Protein AF-A0AAF0U9R9-F1 (afdb_monomer_lite)

InterPro domains:
  IPR027728 Topless family [PTHR44083] (2-47)

Structure (mmCIF, N/CA/C/O backbone):
data_AF-A0AAF0U9R9-F1
#
_entry.id   AF-A0AAF0U9R9-F1
#
loo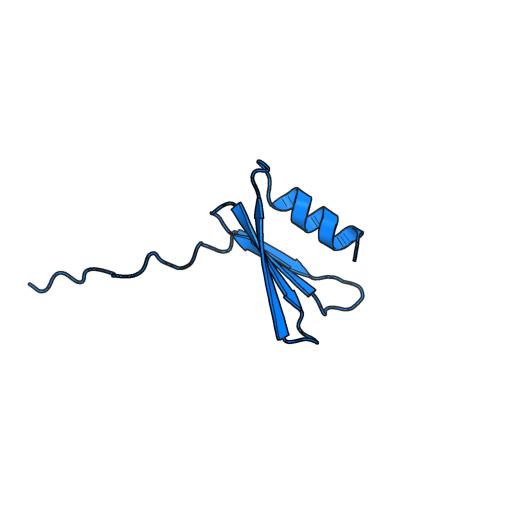p_
_atom_site.group_PDB
_atom_site.id
_atom_site.type_symbol
_atom_site.label_atom_id
_atom_site.label_alt_id
_atom_site.label_comp_id
_atom_site.label_asym_id
_atom_site.label_entity_id
_atom_site.label_seq_id
_atom_site.pdbx_PDB_ins_code
_atom_site.Cartn_x
_atom_site.Cartn_y
_atom_site.Cartn_z
_atom_site.occupancy
_atom_site.B_iso_or_equiv
_atom_site.auth_seq_id
_atom_site.auth_comp_id
_atom_site.auth_asym_id
_atom_site.auth_atom_id
_atom_site.pdbx_PDB_model_num
ATOM 1 N N . MET A 1 1 ? -12.298 -17.752 34.491 1.00 44.09 1 MET A N 1
ATOM 2 C CA . MET A 1 1 ? -12.550 -17.106 33.187 1.00 44.09 1 MET A CA 1
ATOM 3 C C . MET A 1 1 ? -11.281 -16.366 32.813 1.00 44.09 1 MET A C 1
ATOM 5 O O . MET A 1 1 ? -10.867 -15.515 33.585 1.00 44.09 1 MET A O 1
ATOM 9 N N . GLN A 1 2 ? -10.592 -16.775 31.748 1.00 50.47 2 GLN A N 1
ATOM 10 C CA . GLN A 1 2 ? -9.369 -16.104 31.299 1.00 50.47 2 GLN A CA 1
ATOM 11 C C . GLN A 1 2 ? -9.763 -15.085 30.233 1.00 50.47 2 GLN A C 1
ATOM 13 O O . GLN A 1 2 ? -10.286 -15.456 29.185 1.00 50.47 2 GLN A O 1
ATOM 18 N N . THR A 1 3 ? -9.572 -13.806 30.535 1.00 56.38 3 THR A N 1
ATOM 19 C CA . THR A 1 3 ? -9.759 -12.714 29.583 1.00 56.38 3 THR A CA 1
ATOM 20 C C . THR A 1 3 ? -8.603 -12.767 28.591 1.00 56.38 3 THR A C 1
ATOM 22 O O . THR A 1 3 ? -7.462 -12.507 28.964 1.00 56.38 3 THR A O 1
ATOM 25 N N . MET A 1 4 ? -8.876 -13.144 27.342 1.00 66.56 4 MET A N 1
ATOM 26 C CA . MET A 1 4 ? -7.907 -13.012 26.257 1.00 66.56 4 MET A CA 1
ATOM 27 C C . MET A 1 4 ? -7.784 -11.526 25.916 1.00 66.56 4 MET A C 1
ATOM 29 O O . MET A 1 4 ? -8.633 -10.962 25.232 1.00 66.56 4 MET A O 1
ATOM 33 N N . THR A 1 5 ? -6.758 -10.866 26.442 1.00 59.00 5 THR A N 1
ATOM 34 C CA . THR A 1 5 ? -6.362 -9.533 25.996 1.00 59.00 5 THR A CA 1
ATOM 35 C C . THR A 1 5 ? -5.577 -9.679 24.699 1.00 59.00 5 THR A C 1
ATOM 37 O O . THR A 1 5 ? -4.446 -10.158 24.690 1.00 59.00 5 THR A O 1
ATOM 40 N N . THR A 1 6 ? -6.183 -9.297 23.577 1.00 57.88 6 THR A N 1
ATOM 41 C CA . THR A 1 6 ? -5.494 -9.215 22.286 1.00 57.88 6 THR A CA 1
ATOM 42 C C . THR A 1 6 ? -4.477 -8.075 22.366 1.00 57.88 6 THR A C 1
ATOM 44 O O . THR A 1 6 ? -4.837 -6.904 22.327 1.00 57.88 6 THR A O 1
ATOM 47 N N . PHE A 1 7 ? -3.201 -8.422 22.552 1.00 58.97 7 PHE A N 1
ATOM 48 C CA . PHE A 1 7 ? -2.085 -7.481 22.745 1.00 58.97 7 PHE A CA 1
ATOM 49 C C . PHE A 1 7 ? -1.671 -6.716 21.477 1.00 58.97 7 PHE A C 1
ATOM 51 O O . PHE A 1 7 ? -0.833 -5.823 21.548 1.00 58.97 7 PHE A O 1
ATOM 58 N N . MET A 1 8 ? -2.241 -7.058 20.322 1.00 64.44 8 MET A N 1
ATOM 59 C CA . MET A 1 8 ? -1.907 -6.471 19.027 1.00 64.44 8 MET A CA 1
ATOM 60 C C . MET A 1 8 ? -3.202 -5.952 18.409 1.00 64.44 8 MET A C 1
ATOM 62 O O . MET A 1 8 ? -4.159 -6.714 18.266 1.00 64.44 8 MET A O 1
ATOM 66 N N . SER A 1 9 ? -3.248 -4.670 18.042 1.00 56.44 9 SER A N 1
ATOM 67 C CA . SER A 1 9 ? -4.268 -4.193 17.108 1.00 56.44 9 SER A CA 1
ATOM 68 C C . SER A 1 9 ? -4.189 -5.069 15.860 1.00 56.44 9 SER A C 1
ATOM 70 O O . SER A 1 9 ? -3.086 -5.276 15.345 1.00 56.44 9 SER A O 1
ATOM 72 N N . SER A 1 10 ? -5.318 -5.606 15.394 1.00 57.91 10 SER A N 1
ATOM 73 C CA . SER A 1 10 ? -5.383 -6.303 14.108 1.00 57.91 10 SER A CA 1
ATOM 74 C C . SER A 1 10 ? -4.625 -5.489 13.051 1.00 57.91 10 SER A C 1
ATOM 76 O O . SER A 1 10 ? -4.741 -4.258 13.078 1.00 57.91 10 SER A O 1
ATOM 78 N N . PRO A 1 11 ? -3.835 -6.121 12.160 1.00 6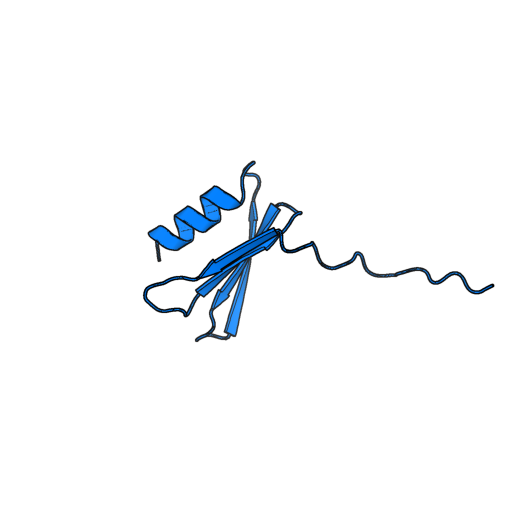1.00 11 PRO A N 1
ATOM 79 C CA . PRO A 1 11 ? -3.227 -5.408 11.044 1.00 61.00 11 PRO A CA 1
ATOM 80 C C . PRO A 1 11 ? -4.304 -4.555 10.355 1.00 61.00 11 PRO A C 1
ATOM 82 O O . PRO A 1 11 ? -5.415 -5.072 10.179 1.00 61.00 11 PRO A O 1
ATOM 85 N N . PRO A 1 12 ? -4.016 -3.281 10.028 1.00 66.12 12 PRO A N 1
ATOM 86 C CA . PRO A 1 12 ? -4.956 -2.395 9.343 1.00 66.12 12 PRO A CA 1
ATOM 87 C C . PRO A 1 12 ? -5.620 -3.131 8.179 1.00 66.12 12 PRO A C 1
ATOM 89 O O . PRO A 1 12 ? -4.937 -3.829 7.420 1.00 66.12 12 PRO A O 1
ATOM 92 N N . ALA A 1 13 ? -6.947 -3.055 8.068 1.00 74.62 13 ALA A N 1
ATOM 93 C CA . ALA A 1 13 ? -7.642 -3.811 7.040 1.00 74.62 13 ALA A CA 1
ATOM 94 C C . ALA A 1 13 ? -7.235 -3.275 5.664 1.00 74.62 13 ALA A C 1
ATOM 96 O O . ALA A 1 13 ? -7.304 -2.074 5.391 1.00 74.62 13 ALA A O 1
ATOM 97 N N . THR A 1 14 ? -6.815 -4.172 4.773 1.00 73.44 14 THR A N 1
ATOM 98 C CA . THR A 1 14 ? -6.563 -3.810 3.381 1.00 73.44 14 THR A CA 1
ATOM 99 C C . THR A 1 14 ? -7.880 -3.438 2.715 1.00 73.44 14 THR A C 1
ATOM 101 O O . THR A 1 14 ? -8.800 -4.250 2.63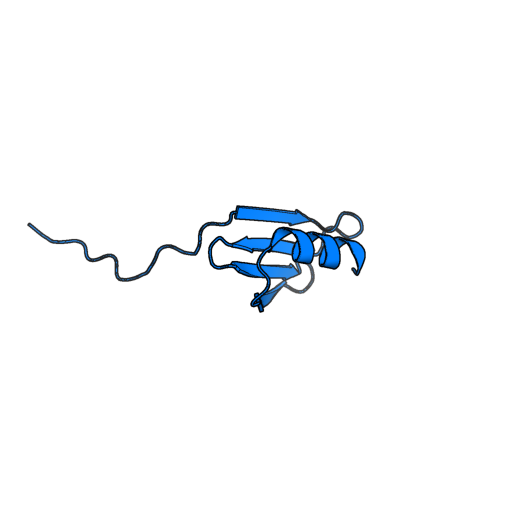8 1.00 73.44 14 THR A O 1
ATOM 104 N N . THR A 1 15 ? -7.959 -2.209 2.219 1.00 79.06 15 THR A N 1
ATOM 105 C CA . THR A 1 15 ? -9.144 -1.674 1.545 1.00 79.06 15 THR A CA 1
ATOM 106 C C . THR A 1 15 ? -8.991 -1.694 0.029 1.00 79.06 15 THR A C 1
ATOM 108 O O . THR A 1 15 ? -9.986 -1.855 -0.676 1.00 79.06 15 THR A O 1
ATOM 111 N N . PHE A 1 16 ? -7.761 -1.589 -0.485 1.00 71.75 16 PHE A N 1
ATOM 112 C CA . PHE A 1 16 ? -7.496 -1.507 -1.922 1.00 71.75 16 PHE A CA 1
ATOM 113 C C . PHE A 1 16 ? -6.225 -2.261 -2.320 1.00 71.75 16 PHE A C 1
ATOM 115 O O . PHE A 1 16 ? -5.237 -2.260 -1.590 1.00 71.75 16 PHE A O 1
ATOM 122 N N . LEU A 1 17 ? -6.250 -2.870 -3.506 1.00 79.44 17 LEU A N 1
ATOM 123 C CA . LEU A 1 17 ? -5.115 -3.544 -4.138 1.00 79.44 17 LEU A CA 1
ATOM 124 C C . LEU A 1 17 ? -4.992 -3.051 -5.581 1.00 79.44 17 LEU A C 1
ATOM 126 O O . LEU A 1 17 ? -5.979 -3.061 -6.315 1.00 79.44 17 LEU A O 1
ATOM 130 N N . ALA A 1 18 ? -3.792 -2.655 -5.994 1.00 76.88 18 ALA A N 1
ATOM 131 C CA . ALA A 1 18 ? -3.493 -2.298 -7.376 1.00 76.88 18 ALA A CA 1
ATOM 132 C C . ALA A 1 18 ? -2.200 -2.952 -7.854 1.00 76.88 18 ALA A C 1
ATOM 134 O O . ALA A 1 18 ? -1.230 -3.070 -7.105 1.00 76.88 18 ALA A O 1
ATOM 135 N N . PHE A 1 19 ? -2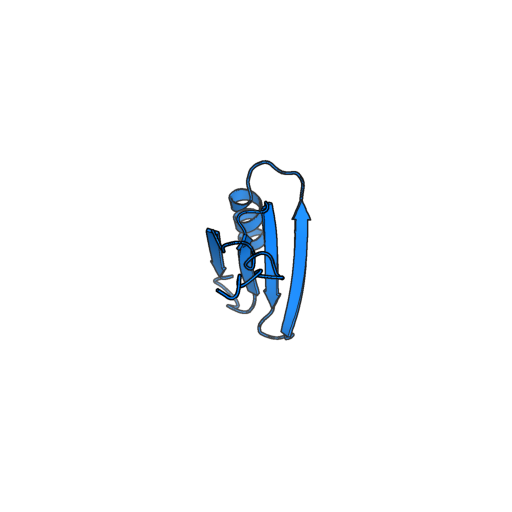.197 -3.346 -9.124 1.00 74.81 19 PHE A N 1
ATOM 136 C CA . PHE A 1 19 ? -1.102 -4.053 -9.775 1.00 74.81 19 PHE A CA 1
ATOM 137 C C . PHE A 1 19 ? -0.604 -3.234 -10.948 1.00 74.81 19 PHE A C 1
ATOM 139 O O . PHE A 1 19 ? -1.401 -2.869 -11.808 1.00 74.81 19 PHE A O 1
ATOM 146 N N . HIS A 1 20 ? 0.703 -2.988 -10.996 1.00 73.00 20 HIS A N 1
ATOM 147 C CA . HIS A 1 20 ? 1.317 -2.348 -12.152 1.00 73.00 20 HIS A CA 1
ATOM 148 C C . HIS A 1 20 ? 1.242 -3.279 -13.372 1.00 73.00 20 HIS A C 1
ATOM 150 O O . HIS A 1 20 ? 1.910 -4.308 -13.423 1.00 73.00 20 HIS A O 1
ATOM 156 N N . THR A 1 21 ? 0.396 -2.942 -14.347 1.00 65.81 21 THR A N 1
ATOM 157 C CA . THR A 1 21 ? 0.002 -3.851 -15.440 1.00 65.81 21 THR A CA 1
ATOM 158 C C . THR A 1 21 ? 1.110 -4.162 -16.439 1.00 65.81 21 THR A C 1
ATOM 160 O O . THR A 1 21 ? 1.027 -5.184 -17.116 1.00 65.81 21 THR A O 1
ATOM 163 N N . GLN A 1 22 ? 2.122 -3.299 -16.565 1.00 67.88 22 GLN A N 1
ATOM 164 C CA . GLN A 1 22 ? 3.173 -3.475 -17.568 1.00 67.88 22 GLN A CA 1
ATOM 165 C C . GLN A 1 22 ? 4.224 -4.483 -17.103 1.00 67.88 22 GLN A C 1
ATOM 167 O O . GLN A 1 22 ? 4.543 -5.429 -17.824 1.00 67.88 22 GLN A O 1
ATOM 172 N N . ASP A 1 23 ? 4.699 -4.326 -15.868 1.00 69.81 23 ASP A N 1
ATOM 173 C CA . ASP A 1 23 ? 5.802 -5.148 -15.382 1.00 69.81 23 ASP A CA 1
ATOM 174 C C . ASP A 1 23 ? 5.361 -6.168 -14.325 1.00 69.81 23 ASP A C 1
ATOM 176 O O . ASP A 1 23 ? 6.138 -7.054 -13.982 1.00 69.81 23 ASP A O 1
ATOM 180 N N . ASN A 1 24 ? 4.140 -6.038 -13.787 1.00 65.69 24 ASN A N 1
ATOM 181 C CA . ASN A 1 24 ? 3.572 -6.830 -12.688 1.00 65.69 24 ASN A CA 1
ATOM 182 C C . ASN A 1 24 ? 4.531 -7.023 -11.501 1.00 65.69 24 ASN A C 1
ATOM 184 O O . ASN A 1 24 ? 4.465 -8.018 -10.786 1.00 65.69 24 ASN A O 1
ATOM 188 N N . ASN A 1 25 ? 5.451 -6.074 -11.316 1.00 75.50 25 ASN A N 1
ATOM 189 C CA . ASN A 1 25 ? 6.496 -6.136 -10.303 1.00 75.50 25 ASN A CA 1
ATOM 190 C C . ASN A 1 25 ? 6.132 -5.335 -9.057 1.00 75.50 25 ASN A C 1
ATOM 192 O O . ASN A 1 25 ? 6.773 -5.528 -8.037 1.00 75.50 25 ASN A O 1
ATOM 196 N N . ALA A 1 26 ? 5.158 -4.427 -9.127 1.00 75.38 26 ALA A N 1
ATOM 197 C CA . ALA A 1 26 ? 4.780 -3.565 -8.016 1.00 75.38 26 ALA A CA 1
ATOM 198 C C . ALA A 1 26 ? 3.303 -3.764 -7.660 1.00 75.38 26 ALA A C 1
ATOM 200 O O . ALA A 1 26 ? 2.424 -3.614 -8.515 1.00 75.38 26 ALA A O 1
ATOM 201 N N . ILE A 1 27 ? 3.046 -4.091 -6.394 1.00 82.94 27 ILE A N 1
ATOM 202 C CA . ILE A 1 27 ? 1.709 -4.169 -5.803 1.00 82.94 27 ILE A CA 1
ATOM 203 C C . ILE A 1 27 ? 1.559 -2.987 -4.853 1.00 82.94 27 ILE A C 1
ATOM 205 O O . ILE A 1 27 ? 2.335 -2.865 -3.912 1.00 82.94 27 ILE A O 1
ATOM 209 N N . ALA A 1 28 ? 0.564 -2.134 -5.068 1.00 83.06 28 ALA A N 1
ATOM 210 C CA . ALA A 1 28 ? 0.198 -1.093 -4.115 1.00 83.06 28 ALA A CA 1
ATOM 211 C C . ALA A 1 28 ? -1.018 -1.551 -3.299 1.00 83.06 28 ALA A C 1
ATOM 213 O O . ALA A 1 28 ? -2.032 -1.969 -3.857 1.00 83.06 28 ALA A O 1
ATOM 214 N N . ILE A 1 29 ? -0.910 -1.474 -1.978 1.00 84.38 29 ILE A N 1
ATOM 215 C CA . ILE A 1 29 ? -1.905 -1.918 -1.007 1.00 84.38 29 ILE A CA 1
ATOM 216 C C . ILE A 1 29 ? -2.349 -0.698 -0.207 1.00 84.38 29 ILE A C 1
ATOM 218 O O . ILE A 1 29 ? -1.572 -0.154 0.575 1.00 84.38 29 ILE A O 1
ATOM 222 N N . GLY A 1 30 ? -3.591 -0.267 -0.403 1.00 83.56 30 GLY A N 1
ATOM 223 C CA . GLY A 1 30 ? -4.220 0.766 0.414 1.00 83.56 30 GLY A CA 1
ATOM 224 C C . GLY A 1 30 ? -4.812 0.157 1.679 1.00 83.56 30 GLY A C 1
ATOM 225 O O . GLY A 1 30 ? -5.542 -0.834 1.607 1.00 83.56 30 GLY A O 1
ATOM 226 N N . MET A 1 31 ? -4.499 0.741 2.831 1.00 84.44 31 MET A N 1
ATOM 227 C CA . MET A 1 31 ? -5.019 0.336 4.138 1.00 84.44 31 MET A CA 1
ATOM 228 C C . MET A 1 31 ? -6.049 1.350 4.656 1.00 84.44 31 MET A C 1
ATOM 230 O O . MET A 1 31 ? -6.077 2.507 4.232 1.00 84.44 31 MET A O 1
ATOM 234 N N . ASP A 1 32 ? -6.928 0.909 5.554 1.00 79.31 32 ASP A N 1
ATOM 235 C CA . ASP A 1 32 ? -7.953 1.737 6.212 1.00 79.31 32 ASP A CA 1
ATOM 236 C C . ASP A 1 32 ? -7.383 2.873 7.083 1.00 79.31 32 ASP A C 1
ATOM 238 O O . ASP A 1 32 ? -8.036 3.899 7.266 1.00 79.31 32 ASP A O 1
ATOM 242 N N . ASP A 1 33 ? -6.143 2.744 7.553 1.00 77.75 33 ASP A N 1
ATOM 243 C CA . ASP A 1 33 ? -5.422 3.762 8.322 1.00 77.75 33 ASP A CA 1
ATOM 244 C C . ASP A 1 33 ? -4.744 4.837 7.445 1.00 77.75 33 ASP A C 1
ATOM 246 O O . ASP A 1 33 ? -3.874 5.574 7.914 1.00 77.75 33 ASP A O 1
ATOM 250 N N . SER A 1 34 ? -5.163 4.958 6.178 1.00 77.31 34 SER A N 1
ATOM 251 C CA . SER A 1 34 ? -4.620 5.901 5.184 1.00 77.31 34 SER A CA 1
ATOM 252 C C . SER A 1 34 ? -3.138 5.686 4.857 1.00 77.31 34 SER A C 1
ATOM 254 O O . SER A 1 34 ? -2.431 6.605 4.438 1.00 77.31 34 SER A O 1
ATOM 256 N N . CYS A 1 35 ? -2.655 4.460 5.033 1.00 80.19 35 CYS A N 1
ATOM 257 C CA . CYS A 1 35 ? -1.343 4.054 4.558 1.00 80.19 35 CYS A CA 1
ATOM 258 C C . CYS A 1 35 ? -1.426 3.380 3.193 1.00 80.19 35 CYS A C 1
ATOM 260 O O . CYS A 1 35 ? -2.402 2.704 2.862 1.00 80.19 35 CYS A O 1
ATOM 262 N N . ILE A 1 36 ? -0.332 3.487 2.448 1.00 83.00 36 ILE A N 1
ATOM 263 C CA . ILE A 1 36 ? -0.092 2.724 1.230 1.00 83.00 36 ILE A CA 1
ATOM 264 C C . ILE A 1 36 ? 1.171 1.905 1.444 1.00 83.00 36 ILE A C 1
ATOM 266 O O . ILE A 1 36 ? 2.216 2.450 1.795 1.00 83.00 36 ILE A O 1
ATOM 270 N N . GLN A 1 37 ? 1.086 0.597 1.236 1.00 82.75 37 GLN A N 1
ATOM 271 C CA . GLN A 1 37 ? 2.256 -0.265 1.126 1.00 82.75 37 GLN A CA 1
ATOM 272 C C . GLN A 1 37 ? 2.512 -0.570 -0.341 1.00 82.75 37 GLN A C 1
ATOM 274 O O . GLN A 1 37 ? 1.633 -1.078 -1.028 1.00 82.75 37 GLN A O 1
ATOM 279 N N . ILE A 1 38 ? 3.714 -0.281 -0.819 1.00 82.25 38 ILE A N 1
ATOM 280 C CA . ILE A 1 38 ? 4.156 -0.646 -2.161 1.00 82.25 38 ILE A CA 1
ATOM 281 C C . ILE A 1 38 ? 5.117 -1.821 -2.017 1.00 82.25 38 ILE A C 1
ATOM 283 O O . ILE A 1 38 ? 6.170 -1.698 -1.395 1.00 82.25 38 ILE A O 1
ATOM 287 N N . TYR A 1 39 ? 4.742 -2.962 -2.579 1.00 81.19 39 TYR A N 1
ATOM 288 C CA . TYR A 1 39 ? 5.527 -4.185 -2.587 1.00 81.19 39 TYR A CA 1
ATOM 289 C C . TYR A 1 39 ? 6.154 -4.387 -3.961 1.00 81.19 39 TYR A C 1
ATOM 291 O O . TYR A 1 39 ? 5.442 -4.571 -4.947 1.00 81.19 39 TYR A O 1
ATOM 299 N N . ASN A 1 40 ? 7.483 -4.366 -4.032 1.00 79.56 40 ASN A N 1
ATOM 300 C CA . ASN A 1 40 ? 8.216 -4.697 -5.246 1.00 79.56 40 ASN A CA 1
ATOM 301 C C . ASN A 1 40 ? 8.593 -6.185 -5.244 1.00 79.56 40 ASN A C 1
ATOM 303 O O . ASN A 1 40 ? 9.519 -6.590 -4.550 1.00 79.56 40 ASN A O 1
ATOM 307 N N . ILE A 1 41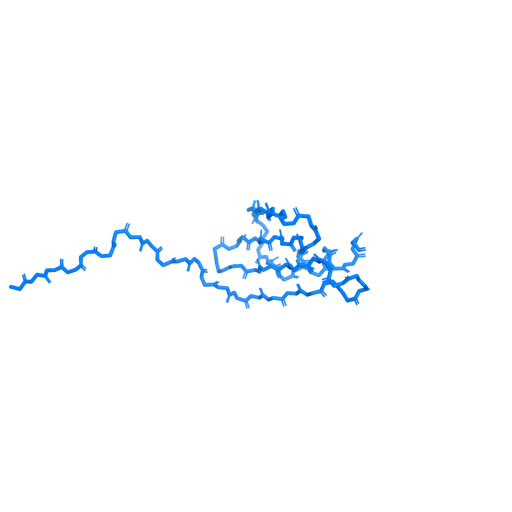 ? 7.911 -6.984 -6.058 1.00 75.31 41 ILE A N 1
ATOM 308 C CA . ILE A 1 41 ? 8.060 -8.438 -6.179 1.00 75.31 41 ILE A CA 1
ATOM 309 C C . ILE A 1 41 ? 9.458 -8.837 -6.679 1.00 75.31 41 ILE A C 1
ATOM 311 O O . ILE A 1 41 ? 9.962 -9.892 -6.306 1.00 75.31 41 ILE A O 1
ATOM 315 N N . ARG A 1 42 ? 10.122 -8.013 -7.506 1.00 74.62 42 ARG A N 1
ATOM 316 C CA . ARG A 1 42 ? 11.477 -8.332 -8.005 1.00 74.62 42 ARG A CA 1
ATOM 317 C C . ARG A 1 42 ? 12.567 -8.105 -6.972 1.00 74.62 42 ARG A C 1
ATOM 319 O O . ARG A 1 42 ? 13.588 -8.784 -7.010 1.00 74.62 42 ARG A O 1
ATOM 326 N N . VAL A 1 43 ? 12.384 -7.094 -6.132 1.00 73.00 43 VAL A N 1
ATOM 327 C CA . VAL A 1 43 ? 13.419 -6.603 -5.211 1.00 73.00 43 VAL A CA 1
ATOM 328 C C . VAL A 1 43 ? 13.089 -6.980 -3.759 1.00 73.00 43 VAL A C 1
ATOM 330 O O . VAL A 1 43 ? 13.870 -6.676 -2.866 1.00 73.00 43 VAL A O 1
ATOM 333 N N . ASP A 1 44 ? 11.945 -7.641 -3.530 1.00 74.81 44 ASP A N 1
ATOM 334 C CA . ASP A 1 44 ? 11.370 -7.966 -2.213 1.00 74.81 44 ASP A CA 1
ATOM 335 C C . ASP A 1 44 ? 11.404 -6.763 -1.254 1.00 74.81 44 ASP A C 1
ATOM 337 O O . ASP A 1 44 ? 11.725 -6.852 -0.069 1.00 74.81 44 ASP A O 1
ATOM 341 N N . LYS A 1 45 ? 11.145 -5.575 -1.812 1.00 79.00 45 LYS A N 1
ATOM 342 C CA . LYS A 1 45 ? 11.222 -4.310 -1.084 1.00 79.00 45 LYS A CA 1
ATOM 343 C C . LYS A 1 45 ? 9.818 -3.823 -0.781 1.00 79.00 45 LYS A C 1
ATOM 345 O O . LYS A 1 45 ? 8.997 -3.700 -1.690 1.00 79.00 45 LYS A O 1
ATOM 350 N N . VAL A 1 46 ? 9.580 -3.505 0.487 1.00 78.19 46 VAL A N 1
ATOM 351 C CA . VAL A 1 46 ? 8.327 -2.912 0.958 1.00 78.19 46 VAL A CA 1
ATOM 352 C C . VAL A 1 46 ? 8.574 -1.455 1.309 1.00 78.19 46 VAL A C 1
ATOM 354 O O . VAL A 1 46 ? 9.422 -1.153 2.148 1.00 78.19 46 VAL A O 1
ATOM 357 N N . GLU A 1 47 ? 7.827 -0.552 0.687 1.00 80.38 47 GLU A N 1
ATOM 358 C CA . GLU A 1 47 ? 7.819 0.864 1.041 1.00 80.38 47 GLU A CA 1
ATOM 359 C C . GLU A 1 47 ? 6.459 1.232 1.629 1.00 80.38 47 GLU A C 1
ATOM 361 O O . GLU A 1 47 ? 5.425 1.070 0.985 1.00 80.38 47 GLU A O 1
ATOM 366 N N . LEU A 1 48 ? 6.460 1.698 2.880 1.00 81.81 48 LEU A N 1
ATOM 367 C CA . LEU A 1 48 ? 5.263 2.171 3.567 1.00 81.81 48 LEU A CA 1
ATOM 368 C C . LEU A 1 48 ? 5.206 3.694 3.473 1.00 81.81 48 LEU A C 1
ATOM 370 O O . LEU A 1 48 ? 5.991 4.396 4.109 1.00 81.81 48 LEU A O 1
ATOM 374 N N . PHE A 1 49 ? 4.241 4.196 2.715 1.00 78.12 49 PHE A N 1
ATOM 375 C CA . PHE A 1 49 ? 3.905 5.608 2.674 1.00 78.12 49 PHE A CA 1
ATOM 376 C C . PHE A 1 49 ? 2.717 5.879 3.596 1.00 78.12 49 PHE A C 1
ATOM 378 O O . PHE A 1 49 ? 1.625 5.338 3.424 1.00 78.12 49 PHE A O 1
ATOM 385 N N . ARG A 1 50 ? 2.940 6.738 4.592 1.00 70.56 50 ARG A N 1
ATOM 386 C CA . ARG A 1 50 ? 1.894 7.333 5.432 1.00 70.56 50 ARG A CA 1
ATOM 387 C C . ARG A 1 50 ? 1.680 8.764 4.976 1.00 70.56 50 ARG A C 1
ATOM 389 O O . ARG A 1 50 ? 2.595 9.578 5.125 1.00 70.56 50 ARG A O 1
ATOM 396 N N . HIS A 1 51 ? 0.507 9.091 4.437 1.00 70.88 51 HIS A N 1
ATOM 397 C CA . HIS A 1 51 ? 0.264 10.457 3.982 1.00 70.88 51 HIS A CA 1
ATOM 398 C C . HIS A 1 51 ? -1.116 11.026 4.308 1.00 70.88 51 HIS A C 1
ATOM 400 O O . HIS A 1 51 ? -2.106 10.315 4.403 1.00 70.88 51 HIS A O 1
ATOM 406 N N . LEU A 1 52 ? -1.121 12.351 4.509 1.00 54.28 52 LEU A N 1
ATOM 407 C CA . LEU A 1 52 ? -2.201 13.196 5.044 1.00 54.28 52 LEU A CA 1
ATOM 408 C C . LEU A 1 52 ? -3.304 13.521 4.019 1.00 54.28 52 LEU A C 1
ATOM 410 O O . LEU A 1 52 ? -4.151 14.378 4.273 1.00 54.28 52 LEU A O 1
ATOM 414 N N . PHE A 1 53 ? -3.279 12.896 2.843 1.00 57.69 53 PHE A N 1
ATOM 415 C CA . PHE A 1 53 ? -4.276 13.148 1.812 1.00 57.69 53 PHE A CA 1
ATOM 416 C C . PHE A 1 53 ? -5.553 12.361 2.104 1.00 57.69 53 PHE A C 1
ATOM 418 O O . PHE A 1 53 ? -5.524 11.196 2.482 1.00 57.69 53 PHE A O 1
ATOM 425 N N . HIS A 1 54 ? -6.696 13.010 1.895 1.00 66.00 54 HIS A N 1
ATOM 426 C CA . HIS A 1 54 ? -8.021 12.480 2.226 1.00 66.00 54 HIS A CA 1
ATOM 427 C C . HIS A 1 54 ? -8.436 11.259 1.370 1.00 66.00 54 HIS A C 1
ATOM 429 O O . HIS A 1 54 ? -9.482 10.668 1.622 1.00 66.00 54 HIS A O 1
ATOM 435 N N . SER A 1 55 ? -7.655 10.880 0.344 1.00 69.12 55 SER A N 1
ATOM 436 C CA . SER A 1 55 ? -7.967 9.747 -0.536 1.00 69.12 55 SER A CA 1
ATOM 437 C C . SER A 1 55 ? -6.735 8.929 -0.930 1.00 69.12 55 SER A C 1
ATOM 439 O O . SER A 1 55 ? -5.881 9.380 -1.689 1.00 69.12 55 SER A O 1
ATOM 441 N N . VAL A 1 56 ? -6.710 7.678 -0.470 1.00 67.12 56 VAL A N 1
ATOM 442 C CA . VAL A 1 56 ? -5.687 6.660 -0.770 1.00 67.12 56 VAL A CA 1
ATOM 443 C C . VAL A 1 56 ? -5.775 6.167 -2.226 1.00 67.12 56 VAL A C 1
ATOM 445 O O . VAL A 1 56 ? -4.782 5.767 -2.826 1.00 67.12 56 VAL A O 1
ATOM 448 N N . ILE A 1 57 ? -6.968 6.232 -2.827 1.00 72.44 57 ILE A N 1
ATOM 449 C CA . ILE A 1 57 ? -7.238 5.760 -4.196 1.00 72.44 57 ILE A CA 1
ATOM 450 C C . ILE A 1 57 ? -6.495 6.607 -5.238 1.00 72.44 57 ILE A C 1
ATOM 452 O O . ILE A 1 57 ? -5.984 6.063 -6.215 1.00 72.44 57 ILE A O 1
ATOM 456 N N . PHE A 1 58 ? -6.427 7.928 -5.041 1.00 74.62 58 PHE A N 1
ATOM 457 C CA . PHE A 1 58 ? -5.769 8.833 -5.988 1.00 74.62 58 PHE A CA 1
ATOM 458 C C . PHE A 1 58 ? -4.257 8.592 -6.050 1.00 74.62 58 PHE A C 1
ATOM 460 O O . PHE A 1 58 ? -3.690 8.537 -7.134 1.00 74.62 58 PHE A O 1
ATOM 467 N N . GLU A 1 59 ? -3.625 8.373 -4.898 1.00 72.19 59 GLU A N 1
ATOM 468 C CA . GLU A 1 59 ? -2.201 8.043 -4.796 1.00 72.19 59 GLU A CA 1
ATOM 469 C C . GLU A 1 59 ? -1.883 6.703 -5.466 1.00 72.19 59 GLU A C 1
ATOM 471 O O . GLU A 1 59 ? -0.931 6.604 -6.234 1.00 72.19 59 GLU A O 1
ATOM 476 N N . ILE A 1 60 ? -2.721 5.681 -5.247 1.00 75.19 60 ILE A N 1
ATOM 477 C CA . ILE A 1 60 ? -2.588 4.397 -5.942 1.00 75.19 60 ILE A CA 1
ATOM 478 C C . ILE A 1 60 ? -2.675 4.599 -7.463 1.00 75.19 60 ILE A C 1
ATOM 480 O O . ILE A 1 60 ? -1.837 4.074 -8.189 1.00 75.19 60 ILE A O 1
ATOM 484 N N . LEU A 1 61 ? -3.638 5.386 -7.956 1.00 75.50 61 LEU A N 1
ATOM 485 C CA . LEU A 1 61 ? -3.775 5.687 -9.385 1.00 75.50 61 LEU A CA 1
ATOM 486 C C . LEU A 1 61 ? -2.571 6.475 -9.935 1.00 75.50 61 LEU A C 1
ATOM 488 O O . LEU A 1 61 ? -2.118 6.204 -11.045 1.00 75.50 61 LEU A O 1
ATOM 492 N N . LEU A 1 62 ? -2.038 7.423 -9.158 1.00 75.38 62 LEU A N 1
ATOM 493 C CA . LEU A 1 62 ? -0.859 8.206 -9.520 1.00 75.38 62 LEU A CA 1
ATOM 494 C C . LEU A 1 62 ? 0.377 7.308 -9.635 1.00 75.38 62 LEU A C 1
ATOM 496 O O . LEU A 1 62 ? 1.089 7.393 -10.628 1.00 75.38 62 LEU A O 1
ATOM 500 N N . ILE A 1 63 ? 0.594 6.404 -8.675 1.00 71.69 63 ILE A N 1
ATOM 501 C CA . ILE A 1 63 ? 1.702 5.436 -8.696 1.00 71.69 63 ILE A CA 1
ATOM 502 C C . ILE A 1 63 ? 1.595 4.510 -9.914 1.00 71.69 63 ILE A C 1
ATOM 504 O O . ILE A 1 63 ? 2.595 4.255 -10.573 1.00 71.69 63 ILE A O 1
ATOM 508 N N . GLN A 1 64 ? 0.387 4.046 -10.242 1.00 70.75 64 GLN A N 1
ATOM 509 C CA . GLN A 1 64 ? 0.122 3.216 -11.426 1.00 70.75 64 GLN A CA 1
ATOM 510 C C . GLN A 1 64 ? 0.362 3.948 -12.757 1.00 70.75 64 GLN A C 1
ATOM 512 O O . GLN A 1 64 ? 0.547 3.292 -13.776 1.00 70.75 64 GLN A O 1
ATOM 517 N N . TYR A 1 65 ? 0.311 5.284 -12.760 1.00 74.62 65 TYR A N 1
ATOM 518 C CA . TYR A 1 65 ? 0.535 6.116 -13.945 1.00 74.62 65 TYR A CA 1
ATOM 519 C C . TYR A 1 65 ? 1.995 6.584 -14.090 1.00 74.62 65 TYR A C 1
ATOM 521 O O . TYR A 1 65 ? 2.442 6.856 -15.202 1.00 74.62 65 TYR A O 1
ATOM 529 N N . LEU A 1 66 ? 2.718 6.744 -12.976 1.00 66.56 66 LEU A N 1
ATOM 530 C CA . LEU A 1 66 ? 4.072 7.316 -12.936 1.00 66.56 66 LEU A CA 1
ATOM 531 C C . LEU A 1 66 ? 5.185 6.255 -13.020 1.00 66.56 66 LEU A C 1
ATOM 533 O O . LEU A 1 66 ? 6.300 6.591 -13.421 1.00 66.56 66 LEU A O 1
ATOM 537 N N . VAL A 1 67 ? 4.885 5.009 -12.635 1.00 62.12 67 VAL A N 1
ATOM 538 C CA . VAL A 1 67 ? 5.726 3.811 -12.831 1.00 62.12 67 VAL A CA 1
ATOM 539 C C . VAL A 1 67 ? 5.256 3.089 -14.081 1.00 62.12 67 VAL A C 1
ATOM 541 O O . VAL A 1 67 ? 6.123 2.731 -14.904 1.00 62.12 67 VAL A O 1
#

Secondary structure (DSSP, 8-state):
-------S-----EEEEEE-TTT--EEEEEETTSEEEEEETTTTEEEEEE---S-HHHHHHHHHHH-

Sequence (67 aa):
MQTMTTFMSSPPATTFLAFHTQDNNAIAIGMDDSCIQIYNIRVDKVELFRHLFHSVIFEILLIQYLV

Foldseek 3Di:
DDDPDPPDDDDFDFPDWDALPPPSQWIWTQGPQRWIWIAGNVVRDIDIDRDDDPDSVVVSVVVSVVD

Radius of gyration: 14.89 Å;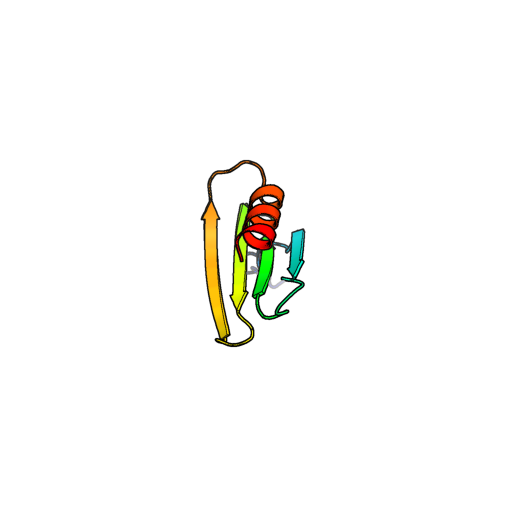 chains: 1; bounding box: 26×30×51 Å

pLDDT: mean 71.73, std 8.98, range [44.09, 84.44]

Organism: Solanum verrucosum (NCBI:txid315347)